Protein AF-A0A699RBI9-F1 (afdb_monomer_lite)

pLDDT: mean 74.69, std 16.21, range [47.5, 97.69]

Organism: Tanacetum cinerariifolium (NCBI:txid118510)

Radius of gyration: 51.65 Å; chains: 1; bounding box: 103×34×140 Å

Structure (mmCIF, N/CA/C/O backbone):
data_AF-A0A699RBI9-F1
#
_entry.id   AF-A0A699RBI9-F1
#
loop_
_atom_site.group_PDB
_atom_site.id
_atom_site.type_symbol
_atom_site.label_atom_id
_atom_site.label_alt_id
_atom_site.label_comp_id
_atom_site.label_asym_id
_atom_site.label_entity_id
_atom_site.label_seq_id
_atom_site.pdbx_PDB_ins_code
_atom_site.Cartn_x
_atom_site.Cartn_y
_atom_site.Cartn_z
_atom_site.occupancy
_atom_site.B_iso_or_equiv
_atom_site.auth_seq_id
_atom_site.auth_comp_id
_atom_site.auth_asym_id
_atom_site.auth_atom_id
_atom_site.pdbx_PDB_model_num
ATOM 1 N N . MET A 1 1 ? 44.684 21.002 -18.521 1.00 57.69 1 MET A N 1
ATOM 2 C CA . MET A 1 1 ? 44.009 19.686 -18.535 1.00 57.69 1 MET A CA 1
ATOM 3 C C . MET A 1 1 ? 45.048 18.628 -18.849 1.00 57.69 1 MET A C 1
ATOM 5 O O . MET A 1 1 ? 45.892 18.878 -19.701 1.00 57.69 1 MET A O 1
ATOM 9 N N . THR A 1 2 ? 45.038 17.507 -18.133 1.00 63.72 2 THR A N 1
ATOM 10 C CA . THR A 1 2 ? 46.001 16.412 -18.321 1.00 63.72 2 THR A CA 1
ATOM 11 C C . THR A 1 2 ? 45.455 15.454 -19.388 1.00 63.72 2 THR A C 1
ATOM 13 O O . THR A 1 2 ? 44.335 14.975 -19.214 1.00 63.72 2 THR A O 1
ATOM 16 N N . PRO A 1 3 ? 46.169 15.184 -20.495 1.00 57.81 3 PRO A N 1
ATOM 17 C CA . PRO A 1 3 ? 45.690 14.265 -21.527 1.00 57.81 3 PRO A CA 1
ATOM 18 C C . PRO A 1 3 ? 45.698 12.818 -21.013 1.00 57.81 3 PRO A C 1
ATOM 20 O O . PRO A 1 3 ? 46.689 12.361 -20.443 1.00 57.81 3 PRO A O 1
ATOM 23 N N . SER A 1 4 ? 44.600 12.089 -21.219 1.00 51.59 4 SER A N 1
ATOM 24 C CA . SER A 1 4 ? 44.506 10.667 -20.857 1.00 51.59 4 SER A CA 1
ATOM 25 C C . SER A 1 4 ? 45.093 9.785 -21.963 1.00 51.59 4 SER A C 1
ATOM 27 O O . SER A 1 4 ? 44.921 10.064 -23.144 1.00 51.59 4 SER A O 1
ATOM 29 N N . THR A 1 5 ? 45.794 8.707 -21.620 1.00 53.44 5 THR A N 1
ATOM 30 C CA . THR A 1 5 ? 46.389 7.787 -22.607 1.00 53.44 5 THR A CA 1
ATOM 31 C C . THR A 1 5 ? 45.715 6.425 -22.489 1.00 53.44 5 THR A C 1
ATOM 33 O O . THR A 1 5 ? 45.832 5.780 -21.452 1.00 53.44 5 THR A O 1
ATOM 36 N N . ILE A 1 6 ? 44.999 5.995 -23.531 1.00 58.12 6 ILE A N 1
ATOM 37 C CA . ILE A 1 6 ? 44.362 4.672 -23.592 1.00 58.12 6 ILE A CA 1
ATOM 38 C C . ILE A 1 6 ? 45.215 3.787 -24.504 1.00 58.12 6 ILE A C 1
ATOM 40 O O . ILE A 1 6 ? 45.447 4.123 -25.664 1.00 58.12 6 ILE A O 1
ATOM 44 N N . ALA A 1 7 ? 45.695 2.656 -23.989 1.00 50.16 7 ALA A N 1
ATOM 45 C CA . ALA A 1 7 ? 46.410 1.661 -24.783 1.00 50.16 7 ALA A CA 1
ATOM 46 C C . ALA A 1 7 ? 45.404 0.676 -25.405 1.00 50.16 7 ALA A C 1
ATOM 48 O O . ALA A 1 7 ? 44.594 0.093 -24.689 1.00 50.16 7 ALA A O 1
ATOM 49 N N . THR A 1 8 ? 45.450 0.481 -26.727 1.00 51.19 8 THR A N 1
ATOM 50 C CA . THR A 1 8 ? 44.608 -0.508 -27.428 1.00 51.19 8 THR A CA 1
ATOM 51 C C . THR A 1 8 ? 45.441 -1.747 -27.752 1.00 51.19 8 THR A C 1
ATOM 53 O O . THR A 1 8 ? 46.507 -1.636 -28.357 1.00 51.19 8 THR A O 1
ATOM 56 N N . ILE A 1 9 ? 44.965 -2.927 -27.348 1.00 52.59 9 ILE A N 1
ATOM 57 C CA . ILE A 1 9 ? 45.608 -4.217 -27.627 1.00 52.59 9 ILE A CA 1
ATOM 58 C C . ILE A 1 9 ? 44.810 -4.899 -28.741 1.00 52.59 9 ILE A C 1
ATOM 60 O O . ILE A 1 9 ? 43.709 -5.394 -28.512 1.00 52.59 9 ILE A O 1
ATOM 64 N N . THR A 1 10 ? 45.346 -4.899 -29.961 1.00 48.44 10 THR A N 1
ATOM 65 C CA . THR A 1 10 ? 44.715 -5.546 -31.119 1.00 48.44 10 THR A CA 1
ATOM 66 C C . THR A 1 10 ? 45.231 -6.977 -31.237 1.00 48.44 10 THR A C 1
ATOM 68 O O . THR A 1 10 ? 46.368 -7.197 -31.646 1.00 48.44 10 THR A O 1
ATOM 71 N N . THR A 1 11 ? 44.410 -7.965 -30.885 1.00 50.81 11 THR A N 1
ATOM 72 C CA . THR A 1 11 ? 44.760 -9.383 -31.053 1.00 50.81 11 THR A CA 1
ATOM 73 C C . THR A 1 11 ? 44.323 -9.863 -32.438 1.00 50.81 11 THR A C 1
ATOM 75 O O . THR A 1 11 ? 43.146 -10.124 -32.675 1.00 50.81 11 THR A O 1
ATOM 78 N N . SER A 1 12 ? 45.280 -9.956 -33.364 1.00 58.81 12 SER A N 1
ATOM 79 C CA . SER A 1 12 ? 45.139 -10.682 -34.635 1.00 58.81 12 SER A CA 1
ATOM 80 C C . SER A 1 12 ? 45.573 -12.145 -34.453 1.00 58.81 12 SER A C 1
ATOM 82 O O . SER A 1 12 ? 46.183 -12.493 -33.445 1.00 58.81 12 SER A O 1
ATOM 84 N N . ARG A 1 13 ? 45.261 -13.021 -35.417 1.00 62.56 13 ARG A N 1
ATOM 85 C CA . ARG A 1 13 ? 45.688 -14.435 -35.406 1.00 62.56 13 ARG A CA 1
ATOM 86 C C . ARG A 1 13 ? 47.192 -14.612 -35.681 1.00 62.56 13 ARG A C 1
ATOM 88 O O . ARG A 1 13 ? 47.720 -15.688 -35.420 1.00 62.56 13 ARG A O 1
ATOM 95 N N . ASP A 1 14 ? 47.857 -13.580 -36.196 1.00 64.50 14 ASP A N 1
ATOM 96 C CA . ASP A 1 14 ? 49.311 -13.540 -36.389 1.00 64.50 14 ASP A CA 1
ATOM 97 C C . ASP A 1 14 ? 50.032 -12.860 -35.212 1.00 64.50 14 ASP A C 1
ATOM 99 O O . ASP A 1 14 ? 49.387 -12.209 -34.390 1.00 64.50 14 ASP A O 1
ATOM 103 N N . ALA A 1 15 ? 51.355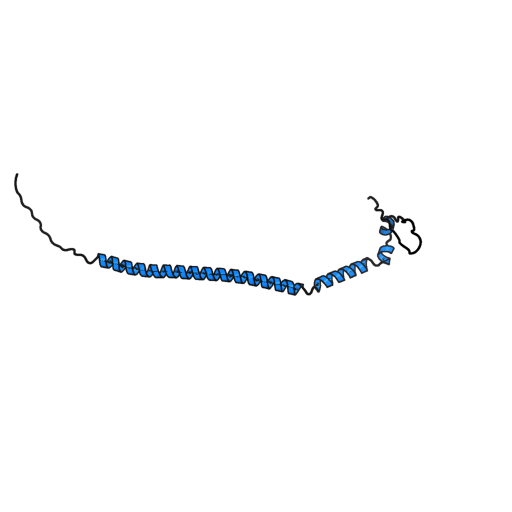 -13.053 -35.134 1.00 70.56 15 ALA A N 1
ATOM 104 C CA . ALA A 1 15 ? 52.238 -12.728 -34.003 1.00 70.56 15 ALA A CA 1
ATOM 105 C C . ALA A 1 15 ? 51.860 -11.460 -33.187 1.00 70.56 15 ALA A C 1
ATOM 107 O O . ALA A 1 15 ? 51.514 -10.433 -33.776 1.00 70.56 15 ALA A O 1
ATOM 108 N N . PRO A 1 16 ? 51.987 -11.478 -31.838 1.00 60.88 16 PRO A N 1
ATOM 109 C CA . PRO A 1 16 ? 51.636 -10.336 -30.994 1.00 60.88 16 PRO A CA 1
ATOM 110 C C . PRO A 1 16 ? 52.401 -9.069 -31.397 1.00 60.88 16 PRO A C 1
ATOM 112 O O . PRO A 1 16 ? 53.625 -9.005 -31.284 1.00 60.88 16 PRO A O 1
ATOM 115 N N . ILE A 1 17 ? 51.672 -8.052 -31.855 1.00 64.88 17 ILE A N 1
ATOM 116 C CA . ILE A 1 17 ? 52.226 -6.738 -32.195 1.00 64.88 17 ILE A CA 1
ATOM 117 C C . ILE A 1 17 ? 52.294 -5.916 -30.897 1.00 64.88 17 ILE A C 1
ATOM 119 O O . ILE A 1 17 ? 51.336 -5.960 -30.115 1.00 64.88 17 ILE A O 1
ATOM 123 N N . PRO A 1 18 ? 53.385 -5.175 -30.619 1.00 66.81 18 PRO A N 1
ATOM 124 C CA . PRO A 1 18 ? 53.456 -4.328 -29.433 1.00 66.81 18 PRO A CA 1
ATOM 125 C C . PRO A 1 18 ? 52.295 -3.315 -29.402 1.00 66.81 18 PRO A C 1
ATOM 127 O O . PRO A 1 18 ? 51.902 -2.798 -30.455 1.00 66.81 18 PRO A O 1
ATOM 130 N N . PRO A 1 19 ? 51.735 -3.017 -28.214 1.00 60.41 19 PRO A N 1
ATOM 131 C CA . PRO A 1 19 ? 50.607 -2.104 -28.081 1.00 60.41 19 PRO A CA 1
ATOM 132 C C . PRO A 1 19 ? 50.973 -0.734 -28.653 1.00 60.41 19 PRO A C 1
ATOM 134 O O . PRO A 1 19 ? 51.939 -0.101 -28.229 1.00 60.41 19 PRO A O 1
ATOM 137 N N . THR A 1 20 ? 50.204 -0.282 -29.642 1.00 61.56 20 THR A N 1
ATOM 138 C CA . THR A 1 20 ? 50.389 1.041 -30.241 1.00 61.56 20 THR A CA 1
ATOM 139 C C . THR A 1 20 ? 49.604 2.056 -29.420 1.00 61.56 20 THR A C 1
ATOM 141 O O . THR A 1 20 ? 48.379 1.980 -29.312 1.00 61.56 20 THR A O 1
ATOM 144 N N . THR A 1 21 ? 50.313 3.003 -28.816 1.00 59.91 21 THR A N 1
ATOM 145 C CA . THR A 1 21 ? 49.715 4.071 -28.014 1.00 59.91 21 THR A CA 1
ATOM 146 C C . THR A 1 21 ? 49.148 5.144 -28.935 1.00 59.91 21 THR A C 1
ATOM 148 O O . THR A 1 21 ? 49.905 5.913 -29.523 1.00 59.91 21 THR A O 1
ATOM 151 N N . ILE A 1 22 ? 47.821 5.210 -29.059 1.00 65.81 22 ILE A N 1
ATOM 152 C CA . ILE A 1 22 ? 47.134 6.308 -29.749 1.00 65.81 22 ILE A CA 1
ATOM 153 C C . ILE A 1 22 ? 46.660 7.299 -28.675 1.00 65.81 22 ILE A C 1
ATOM 155 O O . ILE A 1 22 ? 45.820 6.942 -27.848 1.00 65.81 22 ILE A O 1
ATOM 159 N N . PRO A 1 23 ? 47.190 8.533 -28.642 1.00 61.84 23 PRO A N 1
ATOM 160 C CA . PRO A 1 23 ? 46.715 9.564 -27.725 1.00 61.84 23 PRO A CA 1
ATOM 161 C C . PRO A 1 23 ? 45.203 9.808 -27.875 1.00 61.84 23 PRO A C 1
ATOM 163 O O . PRO A 1 23 ? 44.719 9.991 -28.992 1.00 61.84 23 PRO A O 1
ATOM 166 N N . SER A 1 24 ? 44.460 9.864 -26.761 1.00 62.06 24 SER A N 1
ATOM 167 C CA . SER A 1 24 ? 42.996 10.102 -26.749 1.00 62.06 24 SER A CA 1
ATOM 168 C C . SER A 1 24 ? 42.587 11.392 -27.469 1.00 62.06 24 SER A C 1
ATOM 170 O O . SER A 1 24 ? 41.545 11.424 -28.120 1.00 62.06 24 SER A O 1
ATOM 172 N N . ILE A 1 25 ? 43.469 12.399 -27.474 1.00 62.84 25 ILE A N 1
ATOM 173 C CA . ILE A 1 25 ? 43.303 13.656 -28.213 1.00 62.84 25 ILE A CA 1
ATOM 174 C C . ILE A 1 25 ? 43.068 13.447 -29.718 1.00 62.84 25 ILE A C 1
ATOM 176 O O . ILE A 1 25 ? 42.479 14.303 -30.362 1.00 62.84 25 ILE A O 1
ATOM 180 N N . ILE A 1 26 ? 43.516 12.334 -30.311 1.00 63.88 26 ILE A N 1
ATOM 181 C CA . ILE A 1 26 ? 43.310 12.047 -31.740 1.00 63.88 26 ILE A CA 1
ATOM 182 C C . ILE A 1 26 ? 41.889 11.521 -31.988 1.00 63.88 26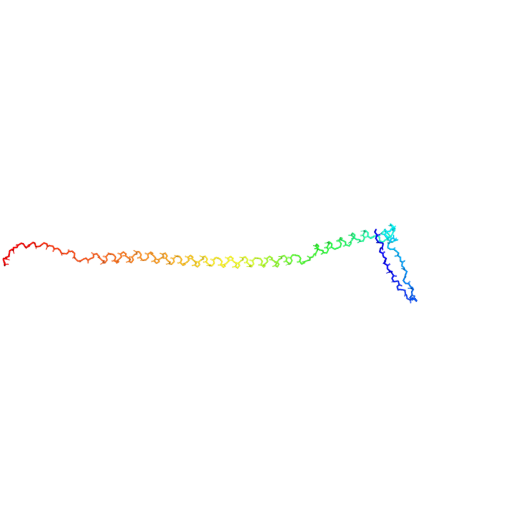 ILE A C 1
ATOM 184 O O . ILE A 1 26 ? 41.290 11.842 -33.010 1.00 63.88 26 ILE A O 1
ATOM 188 N N . LEU A 1 27 ? 41.335 10.747 -31.049 1.00 64.38 27 LEU A N 1
ATOM 189 C CA . LEU A 1 27 ? 39.967 10.227 -31.133 1.00 64.38 27 LEU A CA 1
ATOM 190 C C . LEU A 1 27 ? 38.930 11.312 -30.818 1.00 64.38 27 LEU A C 1
ATOM 192 O O . LEU A 1 27 ? 37.907 11.390 -31.491 1.00 64.38 27 LEU A O 1
ATOM 196 N N . GLU A 1 28 ? 39.220 12.177 -29.843 1.00 63.72 28 GLU A N 1
ATOM 197 C CA . GLU A 1 28 ? 38.351 13.294 -29.445 1.00 63.72 28 GLU A CA 1
ATOM 198 C C . GLU A 1 28 ? 38.243 14.378 -30.531 1.00 63.72 28 GLU A C 1
ATOM 200 O O . GLU A 1 28 ? 37.197 15.005 -30.676 1.00 63.72 28 GLU A O 1
ATOM 205 N N . ASN A 1 29 ? 39.297 14.572 -31.333 1.00 64.06 29 ASN A N 1
ATOM 206 C CA . ASN A 1 29 ? 39.349 15.604 -32.373 1.00 64.06 29 ASN A CA 1
ATOM 207 C C . ASN A 1 29 ? 38.971 15.110 -33.778 1.00 64.06 29 ASN A C 1
ATOM 209 O O . ASN A 1 29 ? 39.144 15.866 -34.735 1.00 64.06 29 ASN A O 1
ATOM 213 N N . LEU A 1 30 ? 38.480 13.873 -33.946 1.00 67.50 30 LEU A N 1
ATOM 214 C CA . LEU A 1 30 ? 38.076 13.363 -35.260 1.00 67.50 30 LEU A CA 1
ATOM 215 C C . LEU A 1 30 ? 36.552 13.487 -35.446 1.00 67.50 30 LEU A C 1
ATOM 217 O O . LEU A 1 30 ? 35.824 12.539 -35.142 1.00 67.50 30 LEU A O 1
ATOM 221 N N . PRO A 1 31 ? 36.033 14.607 -35.996 1.00 63.06 31 PRO A N 1
ATOM 222 C CA . PRO A 1 31 ? 34.600 14.765 -36.271 1.00 63.06 31 PRO A CA 1
ATOM 223 C C . PRO A 1 31 ? 34.050 13.652 -37.181 1.00 63.06 31 PRO A C 1
ATOM 225 O O . PRO A 1 31 ? 32.891 13.257 -37.071 1.00 63.06 31 PRO A O 1
ATOM 228 N N . THR A 1 32 ? 34.904 13.070 -38.026 1.00 66.69 32 THR A N 1
ATOM 229 C CA . THR A 1 32 ? 34.570 11.929 -38.884 1.00 66.69 32 THR A CA 1
ATOM 230 C C . THR A 1 32 ? 34.401 10.623 -38.107 1.00 66.69 32 THR A C 1
ATOM 232 O O . THR A 1 32 ? 33.611 9.795 -38.536 1.00 66.69 32 THR A O 1
ATOM 235 N N . PHE A 1 33 ? 35.088 10.409 -36.976 1.00 68.69 33 PHE A N 1
ATOM 236 C CA . PHE A 1 33 ? 34.975 9.158 -36.209 1.00 68.69 33 PHE A CA 1
ATOM 237 C C . PHE A 1 33 ? 33.567 8.990 -35.640 1.00 68.69 33 PHE A C 1
ATOM 239 O O . PHE A 1 33 ? 32.919 7.968 -35.855 1.00 68.69 33 PHE A O 1
ATOM 246 N N . ASN A 1 34 ? 33.069 10.029 -34.970 1.00 68.38 34 ASN A N 1
ATOM 247 C CA . ASN A 1 34 ? 31.758 9.994 -34.332 1.00 68.38 34 ASN A CA 1
ATOM 248 C C . ASN A 1 34 ? 30.629 9.819 -35.373 1.00 68.38 34 ASN A C 1
ATOM 250 O O . ASN A 1 34 ? 29.688 9.049 -35.177 1.00 68.38 34 ASN A O 1
ATOM 254 N N . SER A 1 35 ? 30.796 10.456 -36.539 1.00 72.88 35 SER A N 1
ATOM 255 C CA . SER A 1 35 ? 29.869 10.370 -37.672 1.00 72.88 35 SER A CA 1
ATOM 256 C C . SER A 1 35 ? 29.961 9.047 -38.451 1.00 72.88 35 SER A C 1
ATOM 258 O O . SER A 1 35 ? 28.929 8.476 -38.802 1.00 72.88 35 SER A O 1
ATOM 260 N N . ALA A 1 36 ? 31.164 8.500 -38.674 1.00 78.19 36 ALA A N 1
ATOM 261 C CA . ALA A 1 36 ? 31.376 7.243 -39.405 1.00 78.19 36 ALA A CA 1
ATOM 262 C C . ALA A 1 36 ? 30.708 6.047 -38.715 1.00 78.19 36 ALA A C 1
ATOM 264 O O . ALA A 1 36 ? 30.245 5.123 -39.382 1.00 78.19 36 ALA A O 1
ATOM 265 N N . PHE A 1 37 ? 30.616 6.088 -37.385 1.00 79.69 37 PHE A N 1
ATOM 266 C CA . PHE A 1 37 ? 29.926 5.079 -36.583 1.00 79.69 37 PHE A CA 1
ATOM 267 C C . PHE A 1 37 ? 28.478 5.442 -36.235 1.00 79.69 37 PHE A C 1
ATOM 269 O O . PHE A 1 37 ? 27.809 4.631 -35.587 1.00 79.69 37 PHE A O 1
ATOM 276 N N . ARG A 1 38 ? 27.992 6.620 -36.665 1.00 84.00 38 ARG A N 1
ATOM 277 C CA . ARG A 1 38 ? 26.639 7.130 -36.380 1.00 84.00 38 ARG A CA 1
ATOM 278 C C . ARG A 1 38 ? 26.266 6.973 -34.909 1.00 84.00 38 ARG A C 1
ATOM 280 O O . ARG A 1 38 ? 25.200 6.454 -34.568 1.00 84.00 38 ARG A O 1
ATOM 287 N N . PHE A 1 39 ? 27.205 7.314 -34.026 1.00 84.00 39 PHE A N 1
ATOM 288 C CA . PHE A 1 39 ? 27.030 7.086 -32.594 1.00 84.00 39 PHE A CA 1
ATOM 289 C C . PHE A 1 39 ? 25.799 7.814 -32.064 1.00 84.00 39 PHE A C 1
ATOM 291 O O . PHE A 1 39 ? 25.077 7.230 -31.265 1.00 84.00 39 PHE A O 1
ATOM 298 N N . ASP A 1 40 ? 25.508 9.013 -32.567 1.00 83.75 40 ASP A N 1
ATOM 299 C CA . ASP A 1 40 ? 24.329 9.783 -32.171 1.00 83.75 40 ASP A CA 1
ATOM 300 C C . ASP A 1 40 ? 23.022 9.066 -32.538 1.00 83.75 40 ASP A C 1
ATOM 302 O O . ASP A 1 40 ? 22.120 8.952 -31.706 1.00 83.75 40 ASP A O 1
ATOM 306 N N . GLU A 1 41 ? 22.907 8.518 -33.752 1.00 89.44 41 GLU A N 1
ATOM 307 C CA . GLU A 1 41 ? 21.725 7.748 -34.147 1.00 89.44 41 GLU A CA 1
ATOM 308 C C . GLU A 1 41 ? 21.616 6.420 -33.392 1.00 89.44 41 GLU A C 1
ATOM 310 O O . GLU A 1 41 ? 20.515 6.019 -33.007 1.00 89.44 41 GLU A O 1
ATOM 315 N N . ARG A 1 42 ? 22.744 5.745 -33.135 1.00 92.31 42 ARG A N 1
ATOM 316 C CA . ARG A 1 42 ? 22.772 4.494 -32.360 1.00 92.31 42 ARG A CA 1
ATOM 317 C C . ARG A 1 42 ? 22.407 4.721 -30.898 1.00 92.31 42 ARG A C 1
ATOM 319 O O . ARG A 1 42 ? 21.651 3.930 -30.343 1.00 92.31 42 ARG A O 1
ATOM 326 N N . LEU A 1 43 ? 22.914 5.791 -30.291 1.00 88.31 43 LEU A N 1
ATOM 327 C CA . LEU A 1 43 ? 22.604 6.176 -28.919 1.00 88.31 43 LEU A CA 1
ATOM 328 C C . LEU A 1 43 ? 21.122 6.528 -28.792 1.00 88.31 43 LEU A C 1
ATOM 330 O O . LEU A 1 43 ? 20.443 5.994 -27.920 1.00 88.31 43 LEU A O 1
ATOM 334 N N . ARG A 1 44 ? 20.596 7.324 -29.731 1.00 92.94 44 ARG A N 1
ATOM 335 C CA . ARG A 1 44 ? 19.169 7.657 -29.797 1.00 92.94 44 ARG A CA 1
ATOM 336 C C . ARG A 1 44 ? 18.297 6.410 -29.951 1.00 92.94 44 ARG A C 1
ATOM 338 O O . ARG A 1 44 ? 17.313 6.272 -29.237 1.00 92.94 44 ARG A O 1
ATOM 345 N N . SER A 1 45 ? 18.661 5.486 -30.842 1.00 93.00 45 SER A N 1
ATOM 346 C CA . SER A 1 45 ? 17.925 4.228 -31.032 1.00 93.00 45 SER A CA 1
ATOM 347 C C . SER A 1 45 ? 17.981 3.316 -29.803 1.00 93.00 45 SER A C 1
ATOM 349 O O . SER A 1 45 ? 17.034 2.577 -29.530 1.00 93.00 45 SER A O 1
ATOM 351 N N . LEU A 1 46 ? 19.093 3.319 -29.070 1.00 93.12 46 LEU A N 1
ATOM 352 C CA . LEU A 1 46 ? 19.234 2.537 -27.848 1.00 93.12 46 LEU A CA 1
ATOM 353 C C . LEU A 1 46 ? 18.359 3.115 -26.732 1.00 93.12 46 LEU A C 1
ATOM 355 O O . LEU A 1 46 ? 17.664 2.368 -26.048 1.00 93.12 46 LEU A O 1
ATOM 359 N N . GLU A 1 47 ? 18.347 4.438 -26.591 1.00 89.62 47 GLU A N 1
ATOM 360 C CA . GLU A 1 47 ? 17.502 5.150 -25.634 1.00 89.62 47 GLU A CA 1
ATOM 361 C C . GLU A 1 47 ? 16.010 4.925 -25.912 1.00 89.62 47 GLU A C 1
ATOM 363 O O . GLU A 1 47 ? 15.254 4.625 -24.986 1.00 89.62 47 GLU A O 1
ATOM 368 N N . THR A 1 48 ? 15.585 4.952 -27.182 1.00 92.06 48 THR A N 1
ATOM 369 C CA . THR A 1 48 ? 14.198 4.615 -27.543 1.00 92.06 48 THR A CA 1
ATOM 370 C C . THR A 1 48 ? 13.860 3.163 -27.212 1.00 92.06 48 THR A C 1
ATOM 372 O O . THR A 1 48 ? 12.793 2.908 -26.667 1.00 92.06 48 THR A O 1
ATOM 375 N N . THR A 1 49 ? 14.775 2.221 -27.464 1.00 89.44 49 THR A N 1
ATOM 376 C CA . THR A 1 49 ? 14.575 0.792 -27.153 1.00 89.44 49 THR A CA 1
ATOM 377 C C . THR A 1 49 ? 14.462 0.547 -25.644 1.00 89.44 49 THR A C 1
ATOM 379 O O . THR A 1 49 ? 13.586 -0.189 -25.195 1.00 89.44 49 THR A O 1
ATOM 382 N N . PHE A 1 50 ? 15.311 1.192 -24.835 1.00 83.88 50 PHE A N 1
ATOM 383 C CA . PHE A 1 50 ? 15.222 1.114 -23.373 1.00 83.88 50 PHE A CA 1
ATOM 384 C C . PHE A 1 50 ? 13.938 1.749 -22.834 1.00 83.88 50 PHE A C 1
ATOM 386 O O . PHE A 1 50 ? 13.347 1.226 -21.889 1.00 83.88 50 PHE A O 1
ATOM 393 N N . SER A 1 51 ? 13.509 2.871 -23.415 1.00 82.19 51 SER A N 1
ATOM 394 C CA . SER A 1 51 ? 12.262 3.536 -23.034 1.00 82.19 51 SER A CA 1
ATOM 395 C C . SER A 1 51 ? 11.049 2.650 -23.325 1.00 82.19 51 SER A C 1
ATOM 397 O O . SER A 1 51 ? 10.229 2.437 -22.435 1.00 82.19 51 SER A O 1
ATOM 399 N N . ASP A 1 52 ? 10.987 2.055 -24.516 1.00 82.94 52 ASP A N 1
ATOM 400 C CA . ASP A 1 52 ? 9.921 1.134 -24.923 1.00 82.94 52 ASP A CA 1
ATOM 401 C C . ASP A 1 52 ? 9.863 -0.106 -24.015 1.00 82.94 52 ASP A C 1
ATOM 403 O O . ASP A 1 52 ? 8.802 -0.472 -23.514 1.00 82.94 52 ASP A O 1
ATOM 407 N N . TYR A 1 53 ? 11.020 -0.680 -23.668 1.00 73.69 53 TYR A N 1
ATOM 408 C CA . TYR A 1 53 ? 11.117 -1.787 -22.708 1.00 73.69 53 TYR A CA 1
ATOM 409 C C . TYR A 1 53 ? 10.583 -1.428 -21.308 1.00 73.69 53 TYR A C 1
ATOM 411 O O . TYR A 1 53 ? 9.928 -2.241 -20.656 1.00 73.69 53 TYR A O 1
ATOM 419 N N . ARG A 1 54 ? 10.833 -0.203 -20.818 1.00 69.19 54 ARG A N 1
ATOM 420 C CA . ARG A 1 54 ? 10.299 0.255 -19.521 1.00 69.19 54 ARG A CA 1
ATOM 421 C C . ARG A 1 54 ? 8.798 0.539 -19.570 1.00 69.19 54 ARG A C 1
ATOM 423 O O . ARG A 1 54 ? 8.135 0.364 -18.551 1.00 69.19 54 ARG A O 1
ATOM 430 N N . GLN A 1 55 ? 8.285 0.979 -20.717 1.00 65.69 55 GLN A N 1
ATOM 431 C CA . GLN A 1 55 ? 6.869 1.305 -20.914 1.00 65.69 55 GLN A CA 1
ATOM 432 C C . GLN A 1 55 ? 6.005 0.067 -21.190 1.00 65.69 55 GLN A C 1
ATOM 434 O O . GLN A 1 55 ? 4.842 0.041 -20.806 1.00 65.69 55 GLN A O 1
ATOM 439 N N . THR A 1 56 ? 6.577 -0.979 -21.785 1.00 67.81 56 THR A N 1
ATOM 440 C CA . THR A 1 56 ? 5.898 -2.253 -22.082 1.00 67.81 56 THR A CA 1
ATOM 441 C C . THR A 1 56 ? 6.087 -3.306 -20.995 1.00 67.81 56 THR A C 1
ATOM 443 O O . THR A 1 56 ? 5.764 -4.470 -21.219 1.00 67.81 56 THR A O 1
ATOM 446 N N . ASN A 1 57 ? 6.603 -2.931 -19.817 1.00 68.56 57 ASN A N 1
ATOM 447 C CA . ASN A 1 57 ? 6.830 -3.876 -18.732 1.00 68.56 57 ASN A CA 1
ATOM 448 C C . ASN A 1 57 ? 5.485 -4.487 -18.276 1.00 68.56 57 ASN A C 1
ATOM 450 O O . ASN A 1 57 ? 4.716 -3.817 -17.580 1.00 68.56 57 ASN A O 1
ATOM 454 N N . PRO A 1 58 ? 5.212 -5.765 -18.608 1.00 70.25 58 PRO A N 1
ATOM 455 C CA . PRO A 1 58 ? 3.915 -6.398 -18.366 1.00 70.25 58 PRO A CA 1
ATOM 456 C C . PRO A 1 58 ? 3.633 -6.594 -16.872 1.00 70.25 58 PRO A C 1
ATOM 458 O O . PRO A 1 58 ? 2.514 -6.916 -16.483 1.00 70.25 58 PRO A O 1
ATOM 461 N N . PHE A 1 59 ? 4.644 -6.398 -16.023 1.00 77.88 59 PHE A N 1
ATOM 462 C CA . PHE A 1 59 ? 4.539 -6.558 -14.583 1.00 77.88 59 PHE A CA 1
ATOM 463 C C . PHE A 1 59 ? 4.098 -5.286 -13.858 1.00 77.88 59 PHE A C 1
ATOM 465 O O . PHE A 1 59 ? 3.790 -5.382 -12.679 1.00 77.88 59 PHE A O 1
ATOM 472 N N . VAL A 1 60 ? 4.049 -4.113 -14.504 1.00 81.56 60 VAL A N 1
ATOM 473 C CA . VAL A 1 60 ? 3.620 -2.868 -13.831 1.00 81.56 60 VAL A CA 1
ATOM 474 C C . VAL A 1 60 ? 2.195 -3.004 -13.301 1.00 81.56 60 VAL A C 1
ATOM 476 O O . VAL A 1 60 ? 1.961 -2.746 -12.126 1.00 81.56 60 VAL A O 1
ATOM 479 N N . ASP A 1 61 ? 1.278 -3.495 -14.133 1.00 82.19 61 ASP A N 1
ATOM 480 C CA . ASP A 1 61 ? -0.125 -3.681 -13.755 1.00 82.19 61 ASP A CA 1
ATOM 481 C C . ASP A 1 61 ? -0.285 -4.770 -12.681 1.00 82.19 61 ASP A C 1
ATOM 483 O O . ASP A 1 61 ? -0.944 -4.570 -11.665 1.00 82.19 61 ASP A O 1
ATOM 487 N N . ALA A 1 62 ? 0.425 -5.893 -12.832 1.00 84.12 62 ALA A N 1
ATOM 488 C CA . ALA A 1 62 ? 0.412 -6.975 -11.848 1.00 84.12 62 ALA A CA 1
ATOM 489 C C . ALA A 1 62 ? 0.991 -6.550 -10.484 1.00 84.12 62 ALA A C 1
ATOM 491 O O . ALA A 1 62 ? 0.439 -6.896 -9.441 1.00 84.12 62 ALA A O 1
ATOM 492 N N . VAL A 1 63 ? 2.090 -5.789 -10.468 1.00 87.81 63 VAL A N 1
ATOM 493 C CA . VAL A 1 63 ? 2.707 -5.267 -9.237 1.00 87.81 63 VAL A CA 1
ATOM 494 C C . VAL A 1 63 ? 1.798 -4.230 -8.581 1.00 87.81 63 VAL A C 1
ATOM 496 O O . VAL A 1 63 ? 1.633 -4.263 -7.361 1.00 87.81 63 VAL A O 1
ATOM 499 N N . SER A 1 64 ? 1.169 -3.354 -9.368 1.00 88.12 64 SER A N 1
ATOM 500 C CA . SER A 1 64 ? 0.170 -2.407 -8.871 1.00 88.12 64 SER A CA 1
ATOM 501 C C . SER A 1 64 ? -1.041 -3.120 -8.269 1.00 88.12 64 SER A C 1
ATOM 503 O O . SER A 1 64 ? -1.430 -2.780 -7.157 1.00 88.12 64 SER A O 1
ATOM 505 N N . ALA A 1 65 ? -1.576 -4.151 -8.927 1.00 90.56 65 ALA A N 1
ATOM 506 C CA . ALA A 1 65 ? -2.694 -4.941 -8.413 1.00 90.56 65 ALA A CA 1
ATOM 507 C C . ALA A 1 65 ? -2.347 -5.663 -7.100 1.00 90.56 65 ALA A C 1
ATOM 509 O O . ALA A 1 65 ? -3.146 -5.672 -6.168 1.00 90.56 65 ALA A O 1
ATOM 510 N N . ILE A 1 66 ? -1.140 -6.228 -6.981 1.00 92.19 66 ILE A N 1
ATOM 511 C CA . ILE A 1 66 ? -0.681 -6.854 -5.730 1.00 92.19 66 ILE A CA 1
ATOM 512 C C . ILE A 1 66 ? -0.588 -5.819 -4.603 1.00 92.19 66 ILE A C 1
ATOM 514 O O . ILE A 1 66 ? -1.026 -6.090 -3.483 1.00 92.19 66 ILE A O 1
ATOM 518 N N . LEU A 1 67 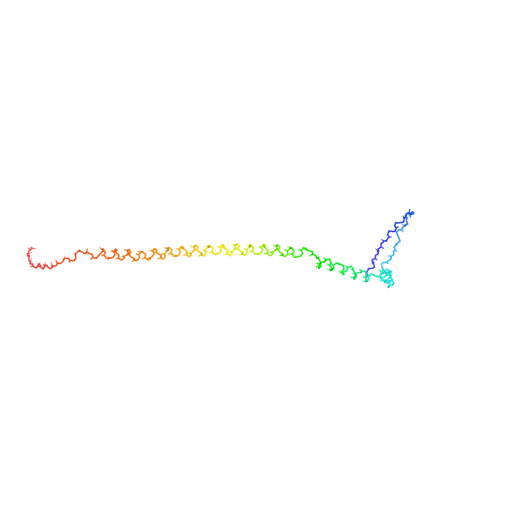? -0.030 -4.638 -4.884 1.00 93.94 67 LEU A N 1
ATOM 519 C CA . LEU A 1 67 ? 0.077 -3.566 -3.896 1.00 93.94 67 LEU A CA 1
ATOM 520 C C . LEU A 1 67 ? -1.307 -3.073 -3.445 1.00 93.94 67 LEU A C 1
ATOM 522 O O . LEU A 1 67 ? -1.511 -2.844 -2.253 1.00 93.94 67 LEU A O 1
ATOM 526 N N . ASP A 1 68 ? -2.252 -2.968 -4.378 1.00 94.69 68 ASP A N 1
ATOM 527 C CA . ASP A 1 68 ? -3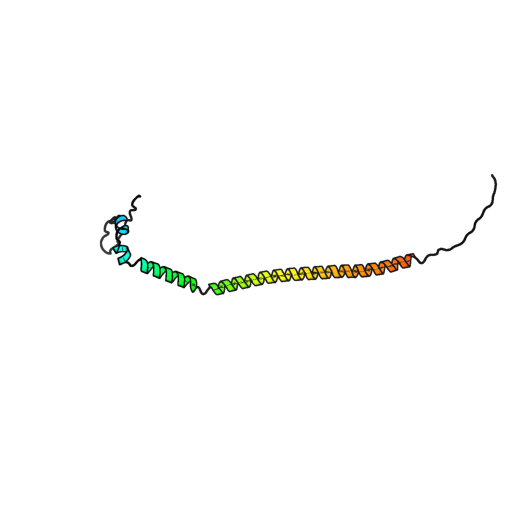.629 -2.549 -4.115 1.00 94.69 68 ASP A CA 1
ATOM 528 C C . ASP A 1 68 ? -4.380 -3.564 -3.237 1.00 94.69 68 ASP A C 1
ATOM 530 O O . ASP A 1 68 ? -4.974 -3.193 -2.225 1.00 94.69 68 ASP A O 1
ATOM 534 N N . ILE A 1 69 ? -4.244 -4.865 -3.525 1.00 95.25 69 ILE A N 1
ATOM 535 C CA . ILE A 1 69 ? -4.823 -5.944 -2.705 1.00 95.25 69 ILE A CA 1
ATOM 536 C C . ILE A 1 69 ? -4.303 -5.885 -1.263 1.00 95.25 69 ILE A C 1
ATOM 538 O O . ILE A 1 69 ? -5.080 -5.984 -0.311 1.00 95.25 69 ILE A O 1
ATOM 542 N N . VAL A 1 70 ? -2.990 -5.709 -1.079 1.00 95.25 70 VAL A N 1
ATOM 543 C CA . VAL A 1 70 ? -2.394 -5.593 0.262 1.00 95.25 70 VAL A CA 1
ATOM 544 C C . VAL A 1 70 ? -2.924 -4.354 0.984 1.00 95.25 70 VAL A C 1
ATOM 546 O O . VAL A 1 70 ? -3.275 -4.431 2.164 1.00 95.25 70 VAL A O 1
ATOM 549 N N . HIS A 1 71 ? -3.016 -3.217 0.291 1.00 94.31 71 HIS A N 1
ATOM 550 C CA . HIS A 1 71 ? -3.537 -1.979 0.863 1.00 94.31 71 HIS A CA 1
ATOM 551 C C . HIS A 1 71 ? -5.008 -2.109 1.293 1.00 94.31 71 HIS A C 1
ATOM 553 O O . HIS A 1 71 ? -5.374 -1.696 2.401 1.00 94.31 71 HIS A O 1
ATOM 559 N N . GLN A 1 72 ? -5.834 -2.741 0.456 1.00 96.19 72 GLN A N 1
ATOM 560 C CA . GLN A 1 72 ? -7.236 -3.020 0.748 1.00 96.19 72 GLN A CA 1
ATOM 561 C C . GLN A 1 72 ? -7.380 -3.929 1.972 1.00 96.19 72 GLN A C 1
ATOM 563 O O . GLN A 1 72 ? -8.137 -3.602 2.886 1.00 96.19 72 GLN A O 1
ATOM 568 N N . TYR A 1 73 ? -6.616 -5.025 2.031 1.00 96.19 73 TYR A N 1
ATOM 569 C CA . TYR A 1 73 ? -6.640 -5.958 3.159 1.00 96.19 73 TYR A CA 1
ATOM 570 C C . TYR A 1 73 ? -6.294 -5.269 4.484 1.00 96.19 73 TYR A C 1
ATOM 572 O O . TYR A 1 73 ? -7.018 -5.406 5.470 1.00 96.19 73 TYR A O 1
ATOM 580 N N . MET A 1 74 ? -5.217 -4.478 4.504 1.00 94.94 74 MET A N 1
ATOM 581 C CA . MET A 1 74 ? -4.792 -3.753 5.705 1.00 94.94 74 MET A CA 1
ATOM 582 C C . MET A 1 74 ? -5.862 -2.765 6.180 1.00 94.94 74 MET A C 1
ATOM 584 O O . MET A 1 74 ? -6.153 -2.692 7.374 1.00 94.94 74 MET A O 1
ATOM 588 N N . THR A 1 75 ? -6.478 -2.033 5.251 1.00 95.12 75 THR A N 1
ATOM 589 C CA . THR A 1 75 ? -7.553 -1.079 5.562 1.00 95.12 75 THR A CA 1
ATOM 590 C C . THR A 1 75 ? -8.797 -1.785 6.095 1.00 95.12 75 THR A C 1
ATOM 592 O O . THR A 1 75 ? -9.405 -1.322 7.062 1.00 95.12 75 THR A O 1
ATOM 595 N N . GLN A 1 76 ? -9.157 -2.926 5.505 1.00 96.19 76 GLN A N 1
ATOM 596 C CA . GLN A 1 76 ? -10.315 -3.714 5.912 1.00 96.19 76 GLN A CA 1
ATOM 597 C C . GLN A 1 76 ? -10.142 -4.283 7.323 1.00 96.19 76 GLN A C 1
ATOM 599 O O . GLN A 1 76 ? -11.007 -4.057 8.165 1.00 96.19 76 GLN A O 1
ATOM 604 N N . GLN A 1 77 ? -9.000 -4.920 7.605 1.00 95.62 77 GLN A N 1
ATOM 605 C CA . GLN A 1 77 ? -8.685 -5.459 8.933 1.00 95.62 77 GLN A CA 1
ATOM 606 C C . GLN A 1 77 ? -8.730 -4.375 10.014 1.00 95.62 77 GLN A C 1
ATOM 608 O O . GLN A 1 77 ? -9.296 -4.582 11.085 1.00 95.62 77 GLN A O 1
ATOM 613 N N . MET A 1 78 ? -8.151 -3.202 9.738 1.00 95.62 78 MET A N 1
ATOM 614 C CA . MET A 1 78 ? -8.133 -2.110 10.711 1.00 95.62 78 MET A CA 1
ATOM 615 C C . MET A 1 78 ? -9.542 -1.556 10.959 1.00 95.62 78 MET A C 1
ATOM 617 O O . MET A 1 78 ? -9.919 -1.306 12.101 1.00 95.62 78 MET A O 1
ATOM 621 N N . THR A 1 79 ? -10.333 -1.398 9.896 1.00 96.88 79 THR A N 1
ATOM 622 C CA . THR A 1 79 ? -11.712 -0.896 9.986 1.00 96.88 79 THR A CA 1
ATOM 623 C C . THR A 1 79 ? -12.614 -1.871 10.742 1.00 96.88 79 THR A C 1
ATOM 625 O O . THR A 1 79 ? -13.440 -1.443 11.546 1.00 96.88 79 THR A O 1
ATOM 628 N N . GLU A 1 80 ? -12.453 -3.175 10.519 1.00 96.69 80 GLU A N 1
ATOM 629 C CA . GLU A 1 80 ? -13.210 -4.213 11.219 1.00 96.69 80 GLU A CA 1
ATOM 630 C C . GLU A 1 80 ? -12.883 -4.254 12.711 1.00 96.69 80 GLU A C 1
ATOM 632 O O . GLU A 1 80 ? -13.803 -4.178 13.523 1.00 96.69 80 GLU A O 1
ATOM 637 N N . ALA A 1 81 ? -11.598 -4.245 13.074 1.00 95.94 81 ALA A N 1
ATOM 638 C CA . ALA A 1 81 ? -11.174 -4.209 14.472 1.00 95.94 81 ALA A CA 1
ATOM 639 C C . ALA A 1 81 ? -11.713 -2.971 15.213 1.00 95.94 81 ALA A C 1
ATOM 641 O O . ALA A 1 81 ? -12.172 -3.065 16.350 1.00 95.94 81 ALA A O 1
ATOM 642 N N . VAL A 1 82 ? -11.704 -1.803 14.559 1.00 96.50 82 VAL A N 1
ATOM 643 C CA . VAL A 1 82 ? -12.280 -0.575 15.130 1.00 96.50 82 VAL A CA 1
ATOM 644 C C . VAL A 1 82 ? -13.794 -0.700 15.297 1.00 96.50 82 VAL A C 1
ATOM 646 O O . VAL A 1 82 ? -14.331 -0.300 16.328 1.00 96.50 82 VAL A O 1
ATOM 649 N N . ARG A 1 83 ? -14.496 -1.260 14.305 1.00 97.12 83 ARG A N 1
ATOM 650 C CA . ARG A 1 83 ? -15.948 -1.455 14.373 1.00 97.12 83 ARG A CA 1
ATOM 651 C C . ARG A 1 83 ? -16.330 -2.403 15.510 1.00 97.12 83 ARG A C 1
ATOM 653 O O . ARG A 1 83 ? -17.265 -2.093 16.237 1.00 97.12 83 ARG A O 1
ATOM 660 N N . GLU A 1 84 ? -15.621 -3.517 15.675 1.00 97.69 84 GLU A N 1
ATOM 661 C CA . GLU A 1 84 ? -15.866 -4.471 16.765 1.00 97.69 84 GLU A CA 1
ATOM 662 C C . GLU A 1 84 ? -15.654 -3.834 18.139 1.00 97.69 84 GLU A C 1
ATOM 664 O O . GLU A 1 84 ? -16.548 -3.904 18.979 1.00 97.69 84 GLU A O 1
ATOM 669 N N . ALA A 1 85 ? -14.538 -3.127 18.341 1.00 96.81 85 ALA A N 1
ATOM 670 C CA . ALA A 1 85 ? -14.262 -2.447 19.6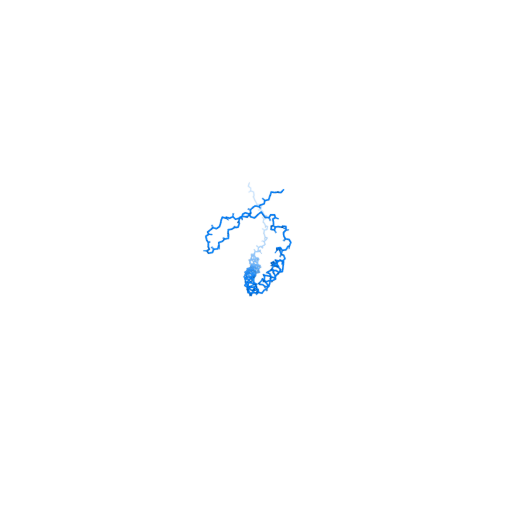06 1.00 96.81 85 ALA A CA 1
ATOM 671 C C . ALA A 1 85 ? -15.329 -1.394 19.958 1.00 96.81 85 ALA A C 1
ATOM 673 O O . ALA A 1 85 ? -15.694 -1.236 21.122 1.00 96.81 85 ALA A O 1
ATOM 674 N N . LEU A 1 86 ? -15.855 -0.679 18.956 1.00 97.44 86 LEU A N 1
ATOM 675 C CA . LEU A 1 86 ? -16.944 0.279 19.157 1.00 97.44 86 LEU A CA 1
ATOM 676 C C . LEU A 1 86 ? -18.265 -0.402 19.527 1.00 97.44 86 LEU A C 1
ATOM 678 O O . LEU A 1 86 ? -18.995 0.122 20.366 1.00 97.44 86 LEU A O 1
ATOM 682 N N . VAL A 1 87 ? -18.577 -1.545 18.911 1.00 97.50 87 VAL A N 1
ATOM 683 C CA . VAL A 1 87 ? -19.780 -2.327 19.238 1.00 97.50 87 VAL A CA 1
ATOM 684 C C . VAL A 1 87 ? -19.691 -2.870 20.662 1.00 97.50 87 VAL A C 1
ATOM 686 O O . VAL A 1 87 ? -20.634 -2.701 21.427 1.00 97.50 87 VAL A O 1
ATOM 689 N N . GLU A 1 88 ? -18.550 -3.439 21.051 1.00 97.06 88 GLU A N 1
ATOM 690 C CA . GLU A 1 88 ? -18.342 -3.958 22.407 1.00 97.06 88 GLU A CA 1
ATOM 691 C C . GLU A 1 88 ? -18.456 -2.852 23.466 1.00 97.06 88 GLU A C 1
ATOM 693 O O . GLU A 1 88 ? -19.146 -3.022 24.471 1.00 97.06 88 GLU A O 1
ATOM 698 N N . ALA A 1 89 ? -17.836 -1.692 23.220 1.00 96.62 89 ALA A N 1
ATOM 699 C CA . ALA A 1 89 ? -17.944 -0.545 24.117 1.00 96.62 89 ALA A CA 1
ATOM 700 C C . ALA A 1 89 ? -19.397 -0.061 24.257 1.00 96.62 89 ALA A C 1
ATOM 702 O O . ALA A 1 89 ? -19.852 0.225 25.363 1.00 96.62 89 ALA A O 1
ATOM 703 N N . TYR A 1 90 ? -20.143 -0.014 23.151 1.00 96.50 90 TYR A N 1
ATOM 704 C CA . TYR A 1 90 ? -21.549 0.380 23.161 1.00 96.50 90 TYR A CA 1
ATOM 705 C C . TYR A 1 90 ? -22.433 -0.612 23.929 1.00 96.50 90 TYR A C 1
ATOM 707 O O . TYR A 1 90 ? -23.282 -0.197 24.720 1.00 96.50 90 TYR A O 1
ATOM 715 N N . ASP A 1 91 ? -22.227 -1.914 23.732 1.00 96.19 91 ASP A N 1
ATOM 716 C CA . ASP A 1 91 ? -22.976 -2.954 24.441 1.00 96.19 91 ASP A CA 1
ATOM 717 C C . ASP A 1 91 ? -22.684 -2.929 25.950 1.00 96.19 91 ASP A C 1
ATOM 719 O O . ASP A 1 91 ? -23.604 -3.073 26.763 1.00 96.19 91 ASP A O 1
ATOM 723 N N . ALA A 1 92 ? -21.429 -2.676 26.339 1.00 94.88 92 ALA A N 1
ATOM 724 C CA . ALA A 1 92 ? -21.045 -2.498 27.736 1.00 94.88 92 ALA A CA 1
ATOM 725 C C . ALA A 1 92 ? -21.727 -1.271 28.367 1.00 94.88 92 ALA A C 1
ATOM 727 O O . ALA A 1 92 ? -22.334 -1.385 29.435 1.00 94.88 92 ALA A O 1
ATOM 728 N N . ASP A 1 93 ? -21.695 -0.119 27.691 1.00 95.81 93 ASP A N 1
ATOM 729 C CA . ASP A 1 93 ? -22.359 1.106 28.155 1.00 95.81 93 ASP A CA 1
ATOM 730 C C . ASP A 1 93 ? -23.875 0.912 28.287 1.00 95.81 93 ASP A C 1
ATOM 732 O O . ASP A 1 93 ? -24.488 1.357 29.264 1.00 95.81 93 ASP A O 1
ATOM 736 N N . LYS A 1 94 ? -24.492 0.188 27.345 1.00 94.38 94 LYS A N 1
ATOM 737 C CA . LYS A 1 94 ? -25.912 -0.163 27.414 1.00 94.38 94 LYS A CA 1
ATOM 738 C C . LYS A 1 94 ? -26.222 -1.013 28.652 1.00 94.38 94 LYS A C 1
ATOM 740 O O . LYS A 1 94 ? -27.191 -0.724 29.351 1.00 94.38 94 LYS A O 1
ATOM 745 N N . ALA A 1 95 ? -25.400 -2.018 28.960 1.00 93.31 95 ALA A N 1
ATOM 746 C CA . ALA A 1 95 ? -25.587 -2.859 30.146 1.00 93.31 95 ALA A CA 1
ATOM 747 C C . ALA A 1 95 ? -25.461 -2.064 31.464 1.00 93.31 95 ALA A C 1
ATOM 749 O O . ALA A 1 95 ? -26.200 -2.312 32.424 1.00 93.31 95 ALA A O 1
ATOM 750 N N . ILE A 1 96 ? -24.562 -1.075 31.508 1.00 91.81 96 ILE A N 1
ATOM 751 C CA . ILE A 1 96 ? -24.412 -0.161 32.651 1.00 91.81 96 ILE A CA 1
ATOM 752 C C . ILE A 1 96 ? -25.655 0.730 32.812 1.00 91.81 96 ILE A C 1
ATOM 754 O O . ILE A 1 96 ? -26.151 0.920 33.924 1.00 91.81 96 ILE A O 1
ATOM 758 N N . LEU A 1 97 ? -26.193 1.269 31.715 1.00 89.88 97 LEU A N 1
ATOM 759 C CA . LEU A 1 97 ? -27.413 2.084 31.750 1.00 89.88 97 LEU A CA 1
ATOM 760 C C . LEU A 1 97 ? -28.639 1.278 32.195 1.00 89.88 97 LEU A C 1
ATOM 762 O O . LEU A 1 97 ? -29.424 1.766 33.013 1.00 89.88 97 LEU A O 1
ATOM 766 N N . ASP A 1 98 ? -28.778 0.044 31.706 1.00 89.06 98 ASP A N 1
ATOM 767 C CA . ASP A 1 98 ? -29.886 -0.847 32.060 1.00 89.06 98 ASP A CA 1
ATOM 768 C C . ASP A 1 98 ? -29.873 -1.165 33.576 1.00 89.06 98 ASP A C 1
ATOM 770 O O . ASP A 1 98 ? -30.899 -1.042 34.252 1.00 89.06 98 ASP A O 1
ATOM 774 N N . THR A 1 99 ? -28.697 -1.451 34.156 1.00 89.12 99 THR A N 1
ATOM 775 C CA . THR A 1 99 ? -28.538 -1.678 35.610 1.00 89.12 99 THR A CA 1
ATOM 776 C C . THR A 1 99 ? -28.750 -0.422 36.455 1.00 89.12 99 THR A C 1
ATOM 778 O O . THR A 1 99 ? -29.315 -0.507 37.548 1.00 89.12 99 THR A O 1
ATOM 781 N N . TYR A 1 100 ? -28.355 0.762 35.976 1.00 82.12 100 TYR A N 1
ATOM 782 C CA . TYR A 1 100 ? -28.658 2.018 36.670 1.00 82.12 100 TYR A CA 1
ATOM 783 C C . TYR A 1 100 ? -30.172 2.280 36.714 1.00 82.12 100 TYR A C 1
ATOM 785 O O . TYR A 1 100 ? -30.710 2.650 37.763 1.00 82.12 100 TYR A O 1
ATOM 793 N N . GLY A 1 101 ? -30.882 2.009 35.613 1.00 81.31 101 GLY A N 1
ATOM 794 C CA . GLY A 1 101 ? -32.343 2.049 35.556 1.00 81.31 101 GLY A CA 1
ATOM 795 C C . GLY A 1 101 ? -32.990 1.156 36.619 1.00 81.31 101 GLY A C 1
ATOM 796 O O . GLY A 1 101 ? -33.823 1.629 37.395 1.00 81.31 101 GLY A O 1
ATOM 797 N N . GLU A 1 102 ? -32.548 -0.098 36.740 1.00 76.19 102 GLU A N 1
ATOM 798 C CA . GLU A 1 102 ? -33.023 -1.020 37.782 1.00 76.19 102 GLU A CA 1
ATOM 799 C C . GLU A 1 102 ? -32.653 -0.565 39.201 1.00 76.19 102 GLU A C 1
ATOM 801 O O . GLU A 1 102 ? -33.491 -0.609 40.106 1.00 76.19 102 GLU A O 1
ATOM 806 N N . SER A 1 103 ? -31.436 -0.052 39.407 1.00 66.62 103 SER A N 1
ATOM 807 C CA . SER A 1 103 ? -30.983 0.440 40.712 1.00 66.62 103 SER A CA 1
ATOM 808 C C . SER A 1 103 ? -31.841 1.602 41.222 1.00 66.62 103 SER A C 1
ATOM 810 O O . SER A 1 103 ? -32.129 1.657 42.419 1.00 66.62 103 SER A O 1
ATOM 812 N N . THR A 1 104 ? -32.307 2.498 40.345 1.00 62.34 104 THR A N 1
ATOM 813 C CA . THR A 1 104 ? -33.221 3.588 40.741 1.00 62.34 104 THR A CA 1
ATOM 814 C C . THR A 1 104 ? -34.632 3.101 41.096 1.00 62.34 104 THR A C 1
ATOM 816 O O . THR A 1 104 ? -35.352 3.781 41.829 1.00 62.34 104 THR A O 1
ATOM 819 N N . ILE A 1 105 ? -35.047 1.928 40.607 1.00 62.78 105 ILE A N 1
ATOM 820 C CA . ILE A 1 105 ? -36.330 1.301 40.958 1.00 62.78 105 ILE A CA 1
ATOM 821 C C . ILE A 1 105 ? -36.205 0.549 42.289 1.00 62.78 105 ILE A C 1
ATOM 823 O O . ILE A 1 105 ? -37.071 0.702 43.150 1.00 62.78 105 ILE A O 1
ATOM 827 N N . LEU A 1 106 ? -35.126 -0.217 42.489 1.00 61.44 106 LEU A N 1
ATOM 828 C CA . LEU A 1 106 ? -34.859 -0.928 43.746 1.00 61.44 106 LEU A CA 1
ATOM 829 C C . LEU A 1 106 ? -34.669 0.039 44.922 1.00 61.44 106 LEU A C 1
ATOM 831 O O . LEU A 1 106 ? -35.212 -0.197 45.997 1.00 61.44 106 LEU A O 1
ATOM 835 N N . LYS A 1 107 ? -33.980 1.167 44.706 1.00 61.16 107 LYS A N 1
ATOM 836 C CA . LYS A 1 107 ? -33.774 2.183 45.746 1.00 61.16 107 LYS A CA 1
ATOM 837 C C . LYS A 1 107 ? -35.077 2.855 46.196 1.00 61.16 107 LYS A C 1
ATOM 839 O O . LYS A 1 107 ? -35.234 3.105 47.383 1.00 61.16 107 LYS A O 1
ATOM 844 N N . ARG A 1 108 ? -36.041 3.066 45.287 1.00 61.38 108 ARG A N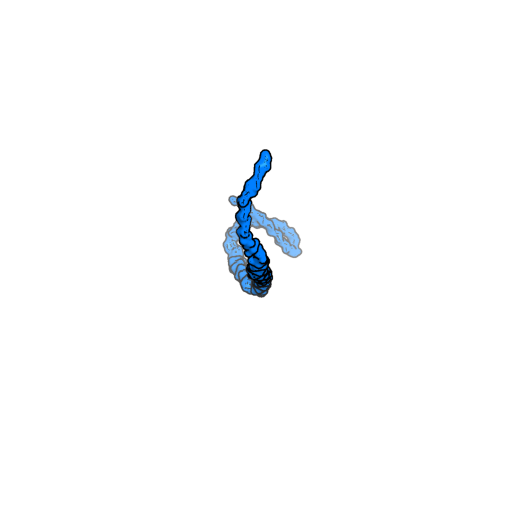 1
ATOM 845 C CA . ARG A 1 108 ? -37.375 3.580 45.652 1.00 61.38 108 ARG A CA 1
ATOM 846 C C . ARG A 1 108 ? -38.185 2.593 46.494 1.00 61.38 108 ARG A C 1
ATOM 848 O O . ARG A 1 108 ? -38.875 3.028 47.398 1.00 61.38 108 ARG A O 1
ATOM 855 N N . ARG A 1 109 ? -38.072 1.280 46.250 1.00 60.44 109 ARG A N 1
ATOM 856 C CA . ARG A 1 109 ? -38.730 0.276 47.111 1.00 60.44 109 ARG A CA 1
ATOM 857 C C . ARG A 1 109 ? -38.118 0.215 48.510 1.00 60.44 109 ARG A C 1
ATOM 859 O O . ARG A 1 109 ? -38.855 0.061 49.468 1.00 60.44 109 ARG A O 1
ATOM 866 N N . GLN A 1 110 ? -36.798 0.369 48.624 1.00 58.22 110 GLN A N 1
ATOM 867 C CA . GLN A 1 110 ? -36.125 0.426 49.925 1.00 58.22 110 GLN A CA 1
ATOM 868 C C . GLN A 1 110 ? -36.509 1.691 50.709 1.00 58.22 110 GLN A C 1
ATOM 870 O O . GLN A 1 110 ? -36.806 1.607 51.892 1.00 58.22 110 GLN A O 1
ATOM 875 N N . GLU A 1 111 ? -36.550 2.851 50.045 1.00 57.97 111 GLU A N 1
ATOM 876 C CA . GLU A 1 111 ? -36.967 4.107 50.682 1.00 57.97 111 GLU A CA 1
ATOM 877 C C . GLU A 1 111 ? -38.456 4.104 51.089 1.00 57.97 111 GLU A C 1
ATOM 879 O O . GLU A 1 111 ? -38.793 4.754 52.075 1.00 57.97 111 GLU A O 1
ATOM 884 N N . ASP A 1 112 ? -39.330 3.366 50.389 1.00 57.94 112 ASP A N 1
ATOM 885 C CA . ASP A 1 112 ? -40.738 3.174 50.781 1.00 57.94 112 ASP A CA 1
ATOM 886 C C . ASP A 1 112 ? -40.896 2.170 51.950 1.00 57.94 112 ASP A C 1
ATOM 888 O O . ASP A 1 112 ? -41.726 2.395 52.832 1.00 57.94 112 ASP A O 1
ATOM 892 N N . ASP A 1 113 ? -40.075 1.109 52.016 1.00 58.41 113 ASP A N 1
ATOM 893 C CA . ASP A 1 113 ? -40.057 0.141 53.135 1.00 58.41 113 ASP A CA 1
ATOM 894 C C . ASP A 1 113 ? -39.496 0.746 54.442 1.00 58.41 113 ASP A C 1
ATOM 896 O O . ASP A 1 113 ? -39.830 0.291 55.537 1.00 58.41 113 ASP A O 1
ATOM 900 N N . ASP A 1 114 ? -38.696 1.814 54.354 1.00 62.03 114 ASP A N 1
ATOM 901 C CA . ASP A 1 114 ? -38.181 2.557 55.512 1.00 62.03 114 ASP A CA 1
ATOM 902 C C . ASP A 1 114 ? -39.208 3.569 56.091 1.00 62.03 114 ASP A C 1
ATOM 904 O O . ASP A 1 114 ? -38.913 4.248 57.081 1.00 62.03 114 ASP A O 1
ATOM 908 N N . GLN A 1 115 ? -40.416 3.687 55.508 1.00 60.47 115 GLN A N 1
ATOM 909 C CA . GLN A 1 115 ? -41.449 4.661 55.917 1.00 60.47 115 GLN A CA 1
ATOM 910 C C . GLN A 1 115 ? -42.705 4.053 56.580 1.00 60.47 115 GLN A C 1
ATOM 912 O O . GLN A 1 115 ? -43.571 4.807 57.039 1.00 60.47 115 GLN A O 1
ATOM 917 N N . GLU A 1 116 ? -42.813 2.727 56.735 1.00 58.97 116 GLU A N 1
ATOM 918 C CA . GLU A 1 116 ? -43.904 2.095 57.503 1.00 58.97 116 GLU A CA 1
ATOM 919 C C . GLU A 1 116 ? -43.523 1.963 58.997 1.00 58.97 116 GLU A C 1
ATOM 921 O O . GLU A 1 116 ? -43.008 0.951 59.467 1.00 58.97 116 GLU A O 1
ATOM 926 N N . GLY A 1 117 ? -43.712 3.063 59.741 1.00 68.88 117 GLY A N 1
ATOM 927 C CA . GLY A 1 117 ? -43.289 3.240 61.144 1.00 68.88 117 GLY A CA 1
ATOM 928 C C . GLY A 1 117 ? -44.085 2.477 62.229 1.00 68.88 117 GLY A C 1
ATOM 929 O O . GLY A 1 117 ? -44.903 1.605 61.947 1.00 68.88 117 GLY A O 1
ATOM 930 N N . PRO A 1 118 ? -43.942 2.891 63.511 1.00 54.34 118 PRO A N 1
ATOM 931 C CA . PRO A 1 118 ? -45.021 3.744 64.000 1.00 54.34 118 PRO A CA 1
ATOM 932 C C . PRO A 1 118 ? -44.524 4.994 64.730 1.00 54.34 118 PRO A C 1
ATOM 934 O O . PRO A 1 118 ? -43.955 4.944 65.821 1.00 54.34 118 PRO A O 1
ATOM 937 N N . PHE A 1 119 ? -44.905 6.150 64.187 1.00 64.12 119 PHE A N 1
ATOM 938 C CA . PHE A 1 119 ? -45.235 7.300 65.017 1.00 64.12 119 PHE A CA 1
ATOM 939 C C . PHE A 1 119 ? -46.542 6.991 65.772 1.00 64.12 119 PHE A C 1
ATOM 941 O O . PHE A 1 119 ? -47.637 7.274 65.299 1.00 64.12 119 PHE A O 1
ATOM 948 N N . ALA A 1 120 ? -46.420 6.399 66.959 1.00 49.78 120 ALA A N 1
ATOM 949 C CA . ALA A 1 120 ? -47.421 6.457 68.024 1.00 49.78 120 ALA A CA 1
ATOM 950 C C . ALA A 1 120 ? -46.739 7.217 69.175 1.00 49.78 120 ALA A C 1
ATOM 952 O O . ALA A 1 120 ? -45.743 6.759 69.714 1.00 49.78 120 ALA A O 1
ATOM 953 N N . GLY A 1 121 ? -47.093 8.446 69.529 1.00 54.19 121 GLY A N 1
ATOM 954 C CA . GLY A 1 121 ? -48.436 8.956 69.708 1.00 54.19 121 GLY A CA 1
ATOM 955 C C . GLY A 1 121 ? -48.660 9.129 71.210 1.00 54.19 121 GLY A C 1
ATOM 956 O O . GLY A 1 121 ? -48.686 8.154 71.951 1.00 54.19 121 GLY A O 1
ATOM 957 N N . SER A 1 122 ? -48.896 10.378 71.608 1.00 50.00 122 SER A N 1
ATOM 958 C CA . SER A 1 122 ? -49.657 10.761 72.803 1.00 50.00 122 SER A CA 1
ATOM 959 C C . SER A 1 122 ? -48.903 10.976 74.126 1.00 50.00 122 SER A C 1
ATOM 961 O O . SER A 1 122 ? -48.706 10.071 74.930 1.00 50.00 122 SER A O 1
ATOM 963 N N . ASP A 1 123 ? -48.586 12.255 74.355 1.00 63.66 123 ASP A N 1
ATOM 964 C CA . ASP A 1 123 ? -48.900 13.047 75.557 1.00 63.66 123 ASP A CA 1
ATOM 965 C C . ASP A 1 123 ? -49.150 12.290 76.875 1.00 63.66 123 ASP A C 1
ATOM 967 O O . ASP A 1 123 ? -50.165 11.610 77.032 1.00 63.66 123 ASP A O 1
ATOM 971 N N . ARG A 1 124 ? -48.279 12.526 77.867 1.00 52.47 124 ARG A N 1
ATOM 972 C CA . ARG A 1 124 ? -48.663 12.562 79.286 1.00 52.47 124 ARG A CA 1
ATOM 973 C C . ARG A 1 124 ? -47.667 13.395 80.084 1.00 52.47 124 ARG A C 1
ATOM 975 O O . ARG A 1 124 ? -46.669 12.902 80.608 1.00 52.47 124 ARG A O 1
ATOM 982 N N . GLY A 1 125 ? -47.973 14.683 80.205 1.00 61.47 125 GLY A N 1
ATOM 983 C CA . GLY A 1 125 ? -47.425 15.505 81.276 1.00 61.47 125 GLY A CA 1
ATOM 984 C C . GLY A 1 125 ? -47.684 14.872 82.649 1.00 61.47 125 GLY A C 1
ATOM 985 O O . GLY A 1 125 ? -48.784 14.406 82.937 1.00 61.47 125 GLY A O 1
ATOM 986 N N . SER A 1 126 ? -46.678 14.889 83.523 1.00 55.25 126 SER A N 1
ATOM 987 C CA . SER A 1 126 ? -46.869 14.625 84.949 1.00 55.25 126 SER A CA 1
ATOM 988 C C . SER A 1 126 ? -45.960 15.534 85.771 1.00 55.25 126 SER A C 1
ATOM 990 O O . SER A 1 126 ? -44.800 15.238 86.042 1.00 55.25 126 SER A O 1
ATOM 992 N N . LYS A 1 127 ? -46.504 16.700 86.143 1.00 67.50 127 LYS A N 1
ATOM 993 C CA . LYS A 1 127 ? -46.025 17.479 87.290 1.00 67.50 127 LYS A CA 1
ATOM 994 C C . LYS A 1 127 ? -46.557 16.810 88.559 1.00 67.50 127 LYS A C 1
ATOM 996 O O . LYS A 1 127 ? -47.776 16.672 88.653 1.00 67.50 127 LYS A O 1
ATOM 1001 N N . ARG A 1 128 ? -45.690 16.524 89.544 1.00 56.34 128 ARG A N 1
ATOM 1002 C CA . ARG A 1 128 ? -45.893 16.760 90.999 1.00 56.34 128 ARG A CA 1
ATOM 1003 C C . ARG A 1 128 ? -44.728 16.208 91.852 1.00 56.34 128 ARG A C 1
ATOM 1005 O O . ARG A 1 128 ? -44.425 15.028 91.784 1.00 56.34 128 ARG A O 1
ATOM 1012 N N . GLN A 1 129 ? -44.130 17.131 92.619 1.00 57.75 129 GLN A N 1
ATOM 1013 C CA . GLN A 1 129 ? -43.631 17.094 94.014 1.00 57.75 129 GLN A CA 1
ATOM 1014 C C . GLN A 1 129 ? -43.208 15.757 94.662 1.00 57.75 129 GLN A C 1
ATOM 1016 O O . GLN A 1 129 ? -44.022 14.841 94.705 1.00 57.75 129 GLN A O 1
ATOM 1021 N N . LYS A 1 130 ? -42.058 15.741 95.372 1.00 56.16 130 LYS A N 1
ATOM 1022 C CA . LYS A 1 130 ? -41.985 15.691 96.858 1.00 56.16 130 LYS A CA 1
ATOM 1023 C C . LYS A 1 130 ? -40.539 15.819 97.394 1.00 56.16 130 LYS A C 1
ATOM 1025 O O . LYS A 1 130 ? -39.598 15.429 96.717 1.00 56.16 130 LYS A O 1
ATOM 1030 N N . ASP A 1 131 ? -40.458 16.397 98.591 1.00 48.59 131 ASP A N 1
ATOM 1031 C CA . ASP A 1 131 ? -39.320 16.818 99.425 1.00 48.59 131 ASP A CA 1
ATOM 1032 C C . ASP A 1 131 ? -38.222 15.787 99.742 1.00 48.59 131 ASP A C 1
ATOM 1034 O O . ASP A 1 131 ? -38.455 14.576 99.716 1.00 48.59 131 ASP A O 1
ATOM 1038 N N . GLY A 1 132 ? -37.074 16.329 100.177 1.00 47.50 132 GLY A N 1
ATOM 1039 C CA . GLY A 1 132 ? -35.981 15.668 100.895 1.00 47.50 132 GLY A CA 1
ATOM 1040 C C . GLY A 1 132 ? -34.858 16.648 101.206 1.00 47.50 132 GLY A C 1
ATOM 1041 O O . GLY A 1 132 ? -33.966 16.765 100.343 1.00 47.50 132 GLY A O 1
#

Foldseek 3Di:
DDFDKDWDFDDDPDDGDPTDIDTVVVVVPPPCNCVVVVVVVVVVVVVVVVVVCVVPVVCPVVVVVVVVVVVVVVVVVVVVVVVVVVVVVVVVVVVVVVVVVVVVVVVVVVVVVVPPDDPDDDDDDDDDDDDD

Sequence (132 aa):
MTPSTIATITTSRDAPIPPTTIPSIILENLPTFNSAFRFDERLRSLETTFSDYRQTNPFVDAVSAILDIVHQYMTQQMTEAVREALVEAYDADKAILDTYGESTILKRRQEDDDQEGPFAGSDRGSKRQKDG

Secondary structure (DSSP, 8-state):
-PPPEEEE----SSS-PPPEEEEHHHHHT-HHHHHHTTHHHHHHHHHHHHHHHHHS-THHHHHHHHHHHHHHHHHHHHHHHHHHHHHHHHHHHHHHHHHHHHHHHHHHHHHHHTT-----------------